Protein AF-A0AAN7FJU4-F1 (afdb_monomer)

InterPro domains:
  IPR002744 MIP18 family-like [PF01883] (38-93)
  IPR034904 Fe-S cluster assembly domain superfamily [G3DSA:3.30.300.130] (29-97)
  IPR034904 Fe-S cluster assembly domain superfamily [SSF117916] (34-95)
  IPR039796 MIP18 family [PTHR12377] (4-97)

Secondary structure (DSSP, 8-state):
-----S-SSPPPPPPPPPPPP-PPPTTSTTSPPPPPHHHHHHHHTTPBPSSSSSBTTTTTSS-GGGEEEETTTTEEEE----SSTT-TTHHHHHHH-

Mean predicted aligned error: 9.55 Å

Foldseek 3Di:
DDPPLPDPDAQFDDDDDLDDPDDDDPVCPPPDDADDLSNVCVVQQQDAQPSDRDGLVRRQQFDSVQWDDDRVVRDIGTHGDDSDPPPPCPVVSVVVD

Solvent-accessible surface area (backbone atoms only — not comparable to full-atom values): 6414 Å² total; per-residue (Å²): 132,84,80,74,66,91,66,87,75,77,72,76,48,86,74,74,83,83,74,78,77,81,75,78,55,92,87,48,81,84,60,84,80,74,71,47,44,64,59,57,38,68,69,51,36,70,44,62,44,93,90,43,99,47,28,30,41,26,53,59,25,42,54,62,92,38,40,48,60,38,62,92,77,72,42,78,48,78,54,67,48,71,94,52,100,80,51,84,54,51,64,54,55,64,70,76,107

Sequence (97 aa):
MVYELVNANPIVYEKKECRARSVPTAVEEYAVEPIDQQEVFDHVRDIKDPEHPYSLEELKVIIEDAIEVDDQQSYVRITFTPTVEHCSMATIIGLCL

Structure (mmCIF, N/CA/C/O backbone):
data_AF-A0AAN7FJU4-F1
#
_entry.id   AF-A0AAN7FJU4-F1
#
loop_
_atom_site.group_PDB
_atom_site.id
_atom_site.type_symbol
_atom_site.label_atom_id
_atom_site.label_alt_id
_atom_site.label_comp_id
_atom_site.label_asym_id
_atom_site.label_entity_id
_atom_site.label_seq_id
_atom_site.pdbx_PDB_ins_code
_atom_site.Cartn_x
_atom_site.Cartn_y
_atom_site.Cartn_z
_atom_site.occupancy
_atom_site.B_iso_or_equiv
_a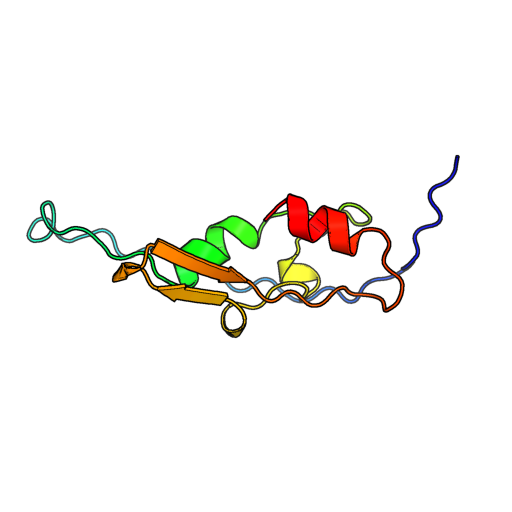tom_site.auth_seq_id
_atom_site.auth_comp_id
_atom_site.auth_asym_id
_atom_site.auth_atom_id
_atom_site.pdbx_PDB_model_num
ATOM 1 N N . MET A 1 1 ? 7.788 15.198 -25.249 1.00 39.97 1 MET A N 1
ATOM 2 C CA . MET A 1 1 ? 8.812 14.683 -24.322 1.00 39.97 1 MET A CA 1
ATOM 3 C C . MET A 1 1 ? 8.460 13.235 -24.084 1.00 39.97 1 MET A C 1
ATOM 5 O O . MET A 1 1 ? 7.365 12.974 -23.607 1.00 39.97 1 MET A O 1
ATOM 9 N N . VAL A 1 2 ? 9.287 12.319 -24.581 1.00 39.94 2 VAL A N 1
ATOM 10 C CA . VAL A 1 2 ? 9.111 10.888 -24.332 1.00 39.94 2 VAL A CA 1
ATOM 11 C C . VAL A 1 2 ? 9.544 10.651 -22.890 1.00 39.94 2 VAL A C 1
ATOM 13 O O . VAL A 1 2 ? 10.684 10.946 -22.546 1.00 39.94 2 VAL A O 1
ATOM 16 N N . TYR A 1 3 ? 8.617 10.244 -22.028 1.00 55.94 3 TYR A N 1
ATOM 17 C CA . TYR A 1 3 ? 8.991 9.704 -20.728 1.00 55.94 3 TYR A CA 1
ATOM 18 C C . TYR A 1 3 ? 9.641 8.359 -21.043 1.00 55.94 3 TYR A C 1
ATOM 20 O O . TYR A 1 3 ? 8.953 7.423 -21.449 1.00 55.94 3 TYR A O 1
ATOM 28 N N . GLU A 1 4 ? 10.973 8.307 -21.022 1.00 54.38 4 GLU A N 1
ATOM 29 C CA . GLU A 1 4 ? 11.683 7.036 -21.114 1.00 54.38 4 GLU A CA 1
ATOM 30 C C . GLU A 1 4 ? 11.219 6.198 -19.924 1.00 54.38 4 GLU A C 1
ATOM 32 O O . GLU A 1 4 ? 11.396 6.609 -18.778 1.00 54.38 4 GLU A O 1
ATOM 37 N N . LEU A 1 5 ? 10.551 5.071 -20.193 1.00 55.75 5 LEU A N 1
ATOM 38 C CA . LEU A 1 5 ? 10.179 4.145 -19.133 1.00 55.75 5 LEU A CA 1
ATOM 39 C C . LEU A 1 5 ? 11.477 3.650 -18.498 1.00 55.75 5 LEU A C 1
ATOM 41 O O . LEU A 1 5 ? 12.251 2.939 -19.143 1.00 55.75 5 LEU A O 1
ATOM 45 N N . VAL A 1 6 ? 11.710 4.043 -17.246 1.00 61.97 6 VAL A N 1
ATOM 46 C CA . VAL A 1 6 ? 12.927 3.696 -16.499 1.00 61.97 6 VAL A CA 1
ATOM 47 C C . VAL A 1 6 ? 13.022 2.178 -16.308 1.00 61.97 6 VAL A C 1
ATOM 49 O O . VAL A 1 6 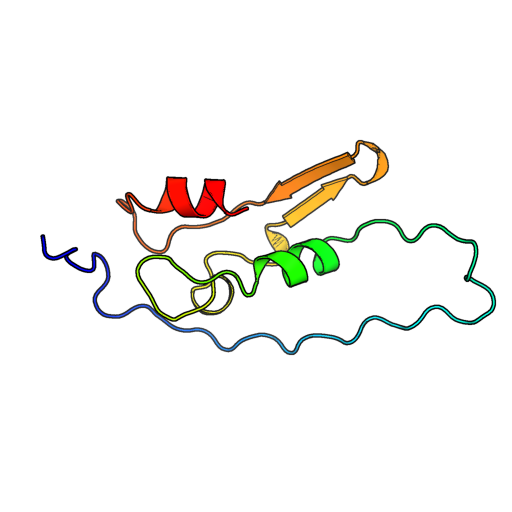? 14.121 1.627 -16.256 1.00 61.97 6 VAL A O 1
ATOM 52 N N . ASN A 1 7 ? 11.882 1.482 -16.299 1.00 59.28 7 ASN A N 1
ATOM 53 C CA . ASN A 1 7 ? 11.809 0.030 -16.276 1.00 59.28 7 ASN A CA 1
ATOM 54 C C . ASN A 1 7 ? 11.026 -0.513 -17.482 1.00 59.28 7 ASN A C 1
ATOM 56 O O . ASN A 1 7 ? 9.805 -0.511 -17.499 1.00 59.28 7 ASN A O 1
ATOM 60 N N . ALA A 1 8 ? 11.707 -1.012 -18.514 1.00 61.12 8 ALA A N 1
ATOM 61 C CA . ALA A 1 8 ? 11.030 -1.507 -19.717 1.00 61.12 8 ALA A CA 1
ATOM 62 C C . ALA A 1 8 ? 10.251 -2.829 -19.512 1.00 61.12 8 ALA A C 1
ATOM 64 O O . ALA A 1 8 ? 9.421 -3.167 -20.356 1.00 61.12 8 ALA A O 1
ATOM 65 N N . ASN A 1 9 ? 10.511 -3.588 -18.435 1.00 67.06 9 ASN A N 1
ATOM 66 C CA . ASN A 1 9 ? 9.817 -4.850 -18.158 1.00 67.06 9 ASN A CA 1
ATOM 67 C C . ASN A 1 9 ? 9.771 -5.174 -16.646 1.00 67.06 9 ASN A C 1
ATOM 69 O O . ASN A 1 9 ? 10.656 -5.880 -16.149 1.00 67.06 9 ASN A O 1
ATOM 73 N N . PRO A 1 10 ? 8.770 -4.672 -15.898 1.00 71.81 10 PRO A N 1
ATOM 74 C CA . PRO A 1 10 ? 8.616 -4.986 -14.482 1.00 71.81 10 PRO A CA 1
ATOM 75 C C . PRO A 1 10 ? 8.218 -6.449 -14.247 1.00 71.81 10 PRO A C 1
ATOM 77 O O . PRO A 1 10 ? 7.479 -7.050 -15.026 1.00 71.81 10 PRO A O 1
ATOM 80 N N . ILE A 1 11 ? 8.683 -7.017 -13.132 1.00 76.38 11 ILE A N 1
ATOM 81 C CA . ILE A 1 11 ? 8.245 -8.336 -12.665 1.00 76.38 11 ILE A CA 1
ATOM 82 C C . ILE A 1 11 ? 6.840 -8.176 -12.079 1.00 76.38 11 ILE A C 1
ATOM 84 O O . ILE A 1 11 ? 6.659 -7.440 -11.113 1.00 76.38 11 ILE A O 1
ATOM 88 N N . VAL A 1 1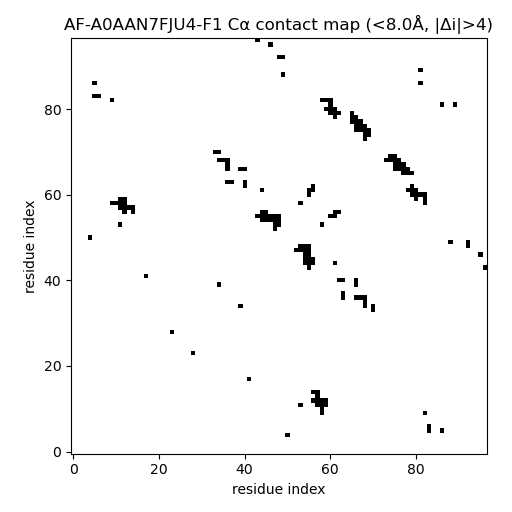2 ? 5.867 -8.868 -12.669 1.00 80.19 12 VAL A N 1
ATOM 89 C CA . VAL A 1 12 ? 4.469 -8.865 -12.222 1.00 80.19 12 VAL A CA 1
ATOM 90 C C . VAL A 1 12 ? 4.219 -10.091 -11.348 1.00 80.19 12 VAL A C 1
ATOM 92 O O . VAL A 1 12 ? 4.496 -11.222 -11.754 1.00 80.19 12 VAL A O 1
ATOM 95 N N . TYR A 1 13 ? 3.698 -9.860 -10.149 1.00 80.88 13 TYR A N 1
ATOM 96 C CA . TYR A 1 13 ? 3.300 -10.880 -9.189 1.00 80.88 13 TYR A CA 1
ATOM 97 C C . TYR A 1 13 ? 1.787 -11.108 -9.241 1.00 80.88 13 TYR A C 1
ATOM 99 O O . TYR A 1 13 ? 1.012 -10.214 -9.574 1.00 80.88 13 TYR A O 1
ATOM 107 N N . GLU A 1 14 ? 1.368 -12.326 -8.906 1.00 77.69 14 GLU A N 1
ATOM 108 C CA . GLU A 1 14 ? -0.046 -12.689 -8.841 1.00 77.69 14 GLU A CA 1
ATOM 109 C C . GLU A 1 14 ? -0.719 -11.971 -7.660 1.00 77.69 14 GLU A C 1
ATOM 111 O O . GLU A 1 14 ? -0.220 -12.033 -6.531 1.00 77.69 14 GLU A O 1
ATOM 116 N N . LYS A 1 15 ? -1.833 -11.272 -7.923 1.00 76.50 15 LYS A N 1
ATOM 117 C CA . LYS A 1 15 ? -2.622 -10.610 -6.875 1.00 76.50 15 LYS A CA 1
ATOM 118 C C . LYS A 1 15 ? -3.159 -11.646 -5.892 1.00 76.50 15 LYS A C 1
ATOM 120 O O . LYS A 1 15 ? -3.664 -12.696 -6.290 1.00 76.50 15 LYS A O 1
ATOM 125 N N . LYS A 1 16 ? -3.113 -11.327 -4.601 1.00 74.25 16 LYS A N 1
ATOM 126 C CA . LYS A 1 16 ? -3.723 -12.149 -3.553 1.00 74.25 16 LYS A CA 1
ATOM 127 C C . LYS A 1 16 ? -5.246 -12.041 -3.667 1.00 74.25 16 LYS A C 1
ATOM 129 O O . LYS A 1 16 ? -5.769 -10.952 -3.896 1.00 74.25 16 LYS A O 1
ATOM 134 N N . GLU A 1 17 ? -5.981 -13.141 -3.498 1.00 68.50 17 GLU A N 1
ATOM 135 C CA . GLU A 1 17 ? -7.451 -13.078 -3.506 1.00 68.50 17 GLU A CA 1
ATOM 136 C C . GLU A 1 17 ? -7.954 -12.083 -2.449 1.00 68.50 17 GLU A C 1
ATOM 138 O O . GLU A 1 17 ? -7.573 -12.150 -1.277 1.00 68.50 17 GLU A O 1
ATOM 143 N N . CYS A 1 18 ? -8.802 -11.145 -2.882 1.00 58.19 18 CYS A N 1
ATOM 144 C CA . CYS A 1 18 ? -9.454 -10.187 -1.998 1.00 58.19 18 CYS A CA 1
ATOM 145 C C . CYS A 1 18 ? -10.430 -10.944 -1.093 1.00 58.19 18 CYS A C 1
ATOM 147 O O . CYS A 1 18 ? -11.363 -11.596 -1.571 1.00 58.19 18 CYS A O 1
ATOM 149 N N . ARG A 1 19 ? -10.178 -10.920 0.217 1.00 64.50 19 ARG A N 1
ATOM 150 C CA . ARG A 1 19 ? -11.030 -11.607 1.185 1.00 64.50 19 ARG A CA 1
ATOM 151 C C . ARG A 1 19 ? -12.249 -10.737 1.444 1.00 64.50 19 ARG A C 1
ATOM 153 O O . ARG A 1 19 ? -12.124 -9.581 1.824 1.00 64.50 19 ARG A O 1
ATOM 160 N N . ALA A 1 20 ? -13.438 -11.299 1.245 1.00 59.09 20 ALA A N 1
ATOM 161 C CA . ALA A 1 20 ? -14.667 -10.611 1.608 1.00 59.09 20 ALA A CA 1
ATOM 162 C C . ALA A 1 20 ? -14.679 -10.375 3.125 1.00 59.09 20 ALA A C 1
ATOM 164 O O . ALA A 1 20 ? -14.564 -11.335 3.893 1.00 59.09 20 ALA A O 1
ATOM 165 N N . ARG A 1 21 ? -14.822 -9.109 3.541 1.00 65.44 21 ARG A N 1
ATOM 166 C CA . ARG A 1 21 ? -15.032 -8.758 4.948 1.00 65.44 21 ARG A CA 1
ATOM 167 C C . ARG A 1 21 ? -16.195 -9.572 5.504 1.00 65.44 21 ARG A C 1
ATOM 169 O O . ARG A 1 21 ? -17.257 -9.671 4.882 1.00 65.44 21 ARG A O 1
ATOM 176 N N . SER A 1 22 ? -15.983 -10.165 6.672 1.00 62.00 22 SER A N 1
ATOM 177 C CA . SER A 1 22 ? -17.050 -10.789 7.444 1.00 62.00 22 SER A CA 1
ATOM 178 C C . SER A 1 22 ? -18.080 -9.718 7.78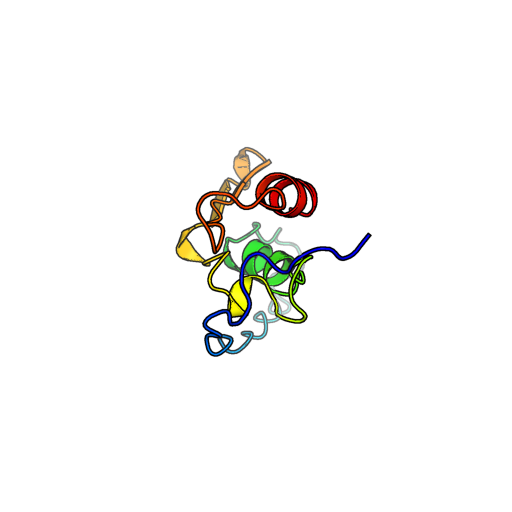6 1.00 62.00 22 SER A C 1
ATOM 180 O O . SER A 1 22 ? -17.775 -8.764 8.490 1.00 62.00 22 SER A O 1
ATOM 182 N N . VAL A 1 23 ? -19.291 -9.863 7.247 1.00 60.66 23 VAL A N 1
ATOM 183 C CA . VAL A 1 23 ? -20.412 -8.974 7.566 1.00 60.66 23 VAL A CA 1
ATOM 184 C C . VAL A 1 23 ? -20.672 -9.072 9.072 1.00 60.66 23 VAL A C 1
ATOM 186 O O . VAL A 1 23 ? -20.810 -10.202 9.560 1.00 60.66 23 VAL A O 1
ATOM 189 N N . PRO A 1 24 ? -20.748 -7.946 9.807 1.00 62.78 24 PRO A N 1
ATOM 190 C CA . PRO A 1 24 ? -21.030 -7.987 11.232 1.00 62.78 24 PRO A CA 1
ATOM 191 C C . PRO A 1 24 ? -22.357 -8.709 11.467 1.00 62.78 24 PRO A C 1
ATOM 193 O O . PRO A 1 24 ? -23.355 -8.499 10.769 1.00 62.78 24 PRO A O 1
ATOM 196 N N . THR A 1 25 ? -22.358 -9.614 12.442 1.00 60.88 25 THR A N 1
ATOM 197 C CA . THR A 1 25 ? -23.583 -10.316 12.838 1.00 60.88 25 THR A CA 1
ATOM 198 C C . THR A 1 25 ? -24.516 -9.280 13.473 1.00 60.88 25 THR A C 1
ATOM 200 O O . THR A 1 25 ? -24.035 -8.364 14.131 1.00 60.88 25 THR A O 1
ATOM 203 N N . ALA A 1 26 ? -25.843 -9.420 13.350 1.00 60.34 26 ALA A N 1
ATOM 204 C CA . ALA A 1 26 ? -26.847 -8.461 13.862 1.00 60.34 26 ALA A CA 1
ATOM 205 C C . ALA A 1 26 ? -26.745 -8.096 15.370 1.00 60.34 26 ALA A C 1
ATOM 207 O O . ALA A 1 26 ? -27.521 -7.293 15.874 1.00 60.34 26 ALA A O 1
ATOM 208 N N . VAL A 1 27 ? -25.815 -8.707 16.107 1.00 62.19 27 VAL A N 1
ATOM 209 C CA . VAL A 1 27 ? -25.519 -8.462 17.524 1.00 62.19 27 VAL A CA 1
ATOM 210 C C . VAL A 1 27 ? -24.423 -7.393 17.717 1.00 62.19 27 VAL A C 1
ATOM 212 O O . VAL A 1 27 ? -24.322 -6.819 18.796 1.00 62.19 27 VAL A O 1
ATOM 215 N N . GLU A 1 28 ? -23.630 -7.095 16.684 1.00 60.09 28 GLU A N 1
ATOM 216 C CA . GLU A 1 28 ? -22.462 -6.194 16.724 1.00 60.09 28 GLU A CA 1
ATOM 217 C C . GLU A 1 28 ? -22.710 -4.850 16.012 1.00 60.09 28 GLU A C 1
ATOM 219 O O . GLU A 1 28 ? -21.793 -4.054 15.859 1.00 60.09 28 GLU A O 1
ATOM 224 N N . GLU A 1 29 ? -23.957 -4.553 15.629 1.00 64.31 29 GLU A N 1
ATOM 225 C CA . GLU A 1 29 ? -24.341 -3.362 14.843 1.00 64.31 29 GLU A CA 1
ATOM 226 C C . GLU A 1 29 ? -23.953 -2.016 15.496 1.00 64.31 29 GLU A C 1
ATOM 228 O O . GLU A 1 29 ? -23.842 -1.001 14.813 1.00 64.31 29 GLU A O 1
ATOM 233 N N . TYR A 1 30 ? -23.720 -1.998 16.813 1.00 68.19 30 TYR A N 1
ATOM 234 C CA . TYR A 1 30 ? -23.360 -0.794 17.575 1.00 68.19 30 TYR A CA 1
ATOM 235 C C . TYR A 1 30 ? -21.900 -0.758 18.051 1.00 68.19 30 TYR A C 1
ATOM 237 O O . TYR A 1 30 ? -21.514 0.193 18.735 1.00 68.19 30 TYR A O 1
ATOM 245 N N . ALA A 1 31 ? -21.097 -1.781 17.749 1.00 74.12 31 ALA A N 1
ATOM 246 C CA . ALA A 1 31 ? -19.675 -1.776 18.067 1.00 74.12 31 ALA A CA 1
ATOM 247 C C . ALA A 1 31 ? -18.902 -1.027 16.973 1.00 74.12 31 ALA A C 1
ATOM 249 O O . ALA A 1 31 ? -19.158 -1.210 15.786 1.00 74.12 31 ALA A O 1
ATOM 250 N N . VAL A 1 32 ? -17.959 -0.172 17.375 1.00 75.19 32 VAL A N 1
ATOM 251 C CA . VAL A 1 32 ? -17.023 0.455 16.435 1.00 75.19 32 VAL A CA 1
ATOM 252 C C . VAL A 1 32 ? -15.987 -0.597 16.051 1.00 75.19 32 VAL A C 1
ATOM 254 O O . VAL A 1 32 ? -15.275 -1.098 16.921 1.00 75.19 32 VAL A O 1
ATOM 257 N N . GLU A 1 33 ? -15.942 -0.951 14.769 1.00 80.06 33 GLU A N 1
ATOM 258 C CA . GLU A 1 33 ? -14.899 -1.806 14.203 1.00 80.06 33 GLU A CA 1
ATOM 259 C C . GLU A 1 33 ? -13.587 -1.002 14.139 1.00 80.06 33 GLU A C 1
ATOM 261 O O . GLU A 1 33 ? -13.594 0.104 13.589 1.00 80.06 33 GLU A O 1
ATOM 266 N N . PRO A 1 34 ? -12.489 -1.487 14.749 1.00 83.75 34 PRO A N 1
ATOM 267 C CA . PRO A 1 34 ? -11.194 -0.823 14.654 1.00 83.75 34 PRO A CA 1
ATOM 268 C C . PRO A 1 34 ? -10.631 -0.952 13.235 1.00 83.75 34 PRO A C 1
ATOM 270 O O . PRO A 1 34 ? -10.873 -1.946 12.554 1.00 83.75 34 PRO A O 1
ATOM 273 N N . ILE A 1 35 ? -9.844 0.035 12.804 1.00 86.44 35 ILE A N 1
ATOM 274 C CA . ILE A 1 35 ? -9.189 -0.014 11.493 1.00 86.44 35 ILE A CA 1
ATOM 275 C C . ILE A 1 35 ? -8.052 -1.041 11.534 1.00 86.44 35 ILE A C 1
ATOM 277 O O . ILE A 1 35 ? -7.096 -0.898 12.302 1.00 86.44 35 ILE A O 1
ATOM 281 N N . ASP A 1 36 ? -8.127 -2.044 10.663 1.00 87.69 36 ASP A N 1
ATOM 282 C CA . ASP A 1 36 ? -7.116 -3.094 10.539 1.00 87.69 36 ASP A CA 1
ATOM 283 C C . ASP A 1 36 ? -6.125 -2.824 9.392 1.00 87.69 36 ASP A C 1
ATOM 285 O O . ASP A 1 36 ? -6.415 -2.134 8.411 1.00 87.69 36 ASP A O 1
ATOM 289 N N . GLN A 1 37 ? -4.940 -3.443 9.463 1.00 90.12 37 GLN A N 1
ATOM 290 C CA . GLN A 1 37 ? -3.917 -3.366 8.403 1.00 90.12 37 GLN A CA 1
ATOM 291 C C . GLN A 1 37 ? -4.448 -3.828 7.037 1.00 90.12 37 GLN A C 1
ATOM 293 O O . GLN A 1 37 ? -4.090 -3.258 6.007 1.00 90.12 37 GLN A O 1
ATOM 298 N N . GLN A 1 38 ? -5.322 -4.840 7.031 1.00 86.25 38 GLN A N 1
ATOM 299 C CA . GLN A 1 38 ? -5.955 -5.360 5.816 1.00 86.25 38 GLN A CA 1
ATOM 300 C C . GLN A 1 38 ? -6.866 -4.336 5.153 1.00 86.25 38 GLN A C 1
ATOM 302 O O . GLN A 1 38 ? -6.854 -4.227 3.932 1.00 86.25 38 GLN A O 1
ATOM 307 N N . GLU A 1 39 ? -7.605 -3.552 5.939 1.00 87.19 39 GLU A N 1
ATOM 308 C CA . GLU A 1 39 ? -8.468 -2.505 5.399 1.00 87.19 39 GLU A CA 1
ATOM 309 C C . GLU A 1 39 ? -7.638 -1.434 4.688 1.00 87.19 39 GLU A C 1
ATOM 311 O O . GLU A 1 39 ? -7.923 -1.074 3.545 1.00 87.19 39 GLU A O 1
ATOM 316 N N . VAL A 1 40 ? -6.547 -0.991 5.317 1.00 89.19 40 VAL A N 1
ATOM 317 C CA . VAL A 1 40 ? -5.610 -0.050 4.692 1.00 89.19 40 VAL A CA 1
ATOM 318 C C . VAL A 1 40 ? -4.977 -0.659 3.437 1.00 89.19 40 VAL A C 1
ATOM 320 O O . VAL A 1 40 ? -4.915 0.013 2.407 1.00 89.19 40 VAL A O 1
ATOM 323 N N . PHE A 1 41 ? -4.554 -1.928 3.482 1.00 89.62 41 PHE A N 1
ATOM 324 C CA . PHE A 1 41 ? -3.982 -2.626 2.326 1.00 89.62 41 PHE A CA 1
ATOM 325 C C . PHE A 1 41 ? -4.963 -2.692 1.152 1.00 89.62 41 PHE A C 1
ATOM 327 O O . PHE A 1 41 ? -4.592 -2.367 0.024 1.00 89.62 41 PHE A O 1
ATOM 334 N N . ASP A 1 42 ? -6.220 -3.054 1.407 1.00 88.06 42 ASP A N 1
ATOM 335 C CA . ASP A 1 42 ? -7.253 -3.148 0.377 1.00 88.06 42 ASP A CA 1
ATOM 336 C C . ASP A 1 42 ? -7.581 -1.792 -0.261 1.00 88.06 42 ASP A C 1
ATOM 338 O O . ASP A 1 42 ? -7.948 -1.738 -1.435 1.00 88.06 42 ASP A O 1
ATOM 342 N N . HIS A 1 43 ? -7.381 -0.683 0.454 1.00 87.44 43 HIS A N 1
ATOM 343 C CA . HIS A 1 43 ? -7.526 0.654 -0.118 1.00 87.44 43 HIS A CA 1
ATOM 344 C C . HIS A 1 43 ? -6.371 1.060 -1.040 1.00 87.44 43 HIS A C 1
ATOM 346 O O . HIS A 1 43 ? -6.599 1.758 -2.029 1.00 87.44 43 HIS A O 1
ATOM 352 N N . VAL A 1 44 ? -5.142 0.629 -0.747 1.00 87.44 44 VAL A N 1
ATOM 353 C CA . VAL A 1 44 ? -3.946 1.060 -1.495 1.00 87.44 44 VAL A CA 1
ATOM 354 C C . VAL A 1 44 ? -3.501 0.070 -2.572 1.00 87.44 44 VAL A C 1
ATOM 356 O O . VAL A 1 44 ? -2.814 0.462 -3.516 1.00 87.44 44 VAL A O 1
ATOM 359 N N . ARG A 1 45 ? -3.903 -1.204 -2.480 1.00 87.06 45 ARG A N 1
ATOM 360 C CA . ARG A 1 45 ? -3.460 -2.279 -3.387 1.00 87.06 45 ARG A CA 1
ATOM 361 C C . ARG A 1 45 ? -3.772 -2.020 -4.857 1.00 87.06 45 ARG A C 1
ATOM 363 O O . ARG A 1 45 ? -2.985 -2.416 -5.711 1.00 87.06 45 ARG A O 1
ATOM 370 N N . ASP A 1 46 ? -4.891 -1.358 -5.151 1.00 86.00 46 ASP A N 1
ATOM 371 C CA . ASP A 1 46 ? -5.379 -1.135 -6.517 1.00 86.00 46 ASP A CA 1
ATOM 372 C C . ASP A 1 46 ? -4.877 0.169 -7.146 1.00 86.00 46 ASP A C 1
ATOM 374 O O . ASP A 1 46 ? -5.113 0.403 -8.338 1.00 86.00 46 ASP A O 1
ATOM 378 N N . ILE A 1 47 ? -4.144 0.995 -6.388 1.00 86.56 47 ILE A N 1
ATOM 379 C CA . ILE A 1 47 ? -3.470 2.175 -6.930 1.00 86.56 47 ILE A CA 1
ATOM 380 C C . ILE A 1 47 ? -2.556 1.716 -8.066 1.00 86.56 47 ILE A C 1
ATOM 382 O O . ILE A 1 47 ? -1.818 0.736 -7.942 1.00 86.56 47 ILE A O 1
ATOM 386 N N . LYS A 1 48 ? -2.653 2.403 -9.204 1.00 81.75 48 LYS A N 1
ATOM 387 C CA . LYS A 1 48 ? -1.841 2.105 -10.381 1.00 81.75 48 LYS A CA 1
ATOM 388 C C . LYS A 1 48 ? -0.520 2.835 -10.302 1.00 81.75 48 LYS A C 1
ATOM 390 O O . LYS A 1 48 ? -0.464 3.989 -9.881 1.00 81.75 48 LYS A O 1
ATOM 395 N N . ASP A 1 49 ? 0.516 2.158 -10.758 1.00 80.06 49 ASP A N 1
ATOM 396 C CA . ASP A 1 49 ? 1.809 2.777 -10.948 1.00 80.06 49 ASP A CA 1
ATOM 397 C C . ASP A 1 49 ? 1.724 3.883 -12.028 1.00 80.06 49 ASP A C 1
ATOM 399 O O . ASP A 1 49 ? 1.006 3.738 -13.021 1.00 80.06 49 ASP A O 1
ATOM 403 N N . PRO A 1 50 ? 2.396 5.030 -11.848 1.00 75.62 50 PRO A N 1
ATOM 404 C CA . PRO A 1 50 ? 2.370 6.112 -12.831 1.00 75.62 50 PRO A CA 1
ATOM 405 C C . PRO A 1 50 ? 3.136 5.790 -14.126 1.00 75.62 50 PRO A C 1
ATOM 407 O O . PRO A 1 50 ? 2.879 6.423 -15.150 1.00 75.62 50 PRO A O 1
ATOM 410 N N . GLU A 1 51 ? 4.066 4.832 -14.106 1.00 71.69 51 GLU A N 1
ATOM 411 C CA . GLU A 1 51 ? 4.866 4.420 -15.267 1.00 71.69 51 GLU A CA 1
ATOM 412 C C . GLU A 1 51 ? 4.281 3.176 -15.956 1.00 71.69 51 GLU A C 1
ATOM 414 O O . GLU A 1 51 ? 4.467 2.980 -17.162 1.00 71.69 51 GLU A O 1
ATOM 419 N N . HIS A 1 52 ? 3.536 2.355 -15.212 1.00 71.69 52 HIS A N 1
ATOM 420 C CA . HIS A 1 52 ? 3.020 1.071 -15.670 1.00 71.69 52 HIS A CA 1
ATOM 421 C C . HIS A 1 52 ? 1.506 0.899 -15.491 1.00 71.69 52 HIS A C 1
ATOM 423 O O . HIS A 1 52 ? 0.919 1.370 -14.528 1.00 71.69 52 HIS A O 1
ATOM 429 N N . PRO A 1 53 ? 0.837 0.117 -16.358 1.00 79.00 53 PRO A N 1
ATOM 430 C CA . PRO A 1 53 ? -0.592 -0.172 -16.213 1.00 79.00 53 PRO A CA 1
ATOM 431 C C . PRO A 1 53 ? -0.933 -1.119 -15.040 1.00 79.00 53 PRO A C 1
ATOM 433 O O . PRO A 1 53 ? -2.100 -1.495 -14.912 1.00 79.00 53 PRO A O 1
ATOM 436 N N . TYR A 1 54 ? 0.057 -1.506 -14.228 1.00 83.38 54 TYR A N 1
ATOM 437 C CA . TYR A 1 54 ? -0.051 -2.471 -13.132 1.00 83.38 54 TYR A CA 1
ATOM 438 C C . TYR A 1 54 ? -0.315 -1.790 -11.785 1.00 83.38 54 TYR A C 1
ATOM 440 O O . TYR A 1 54 ? 0.013 -0.620 -11.577 1.00 83.38 54 TYR A O 1
ATOM 448 N N . SER A 1 55 ? -0.914 -2.537 -10.866 1.00 86.19 55 SER A N 1
ATOM 449 C CA . SER A 1 55 ? -1.185 -2.110 -9.495 1.00 86.19 55 SER A CA 1
ATOM 450 C C . SER A 1 55 ? 0.064 -2.179 -8.603 1.00 86.19 55 SER A C 1
ATOM 452 O O . SER A 1 55 ? 0.961 -2.992 -8.832 1.00 86.19 55 SER A O 1
ATOM 454 N N . LEU A 1 56 ? 0.104 -1.384 -7.528 1.00 84.62 56 LEU A N 1
ATOM 455 C CA . LEU A 1 56 ? 1.209 -1.406 -6.556 1.00 84.62 56 LEU A CA 1
ATOM 456 C C . LEU A 1 56 ? 1.404 -2.789 -5.908 1.00 84.62 56 LEU A C 1
ATOM 458 O O . LEU A 1 56 ? 2.538 -3.178 -5.625 1.00 84.62 56 LEU A O 1
ATOM 462 N N . GLU A 1 57 ? 0.324 -3.556 -5.726 1.00 86.12 57 GLU A N 1
ATOM 463 C CA . GLU A 1 57 ? 0.388 -4.955 -5.281 1.00 86.12 57 GLU A CA 1
ATOM 464 C C . GLU A 1 57 ? 1.074 -5.863 -6.316 1.00 86.12 57 GLU A C 1
ATOM 466 O O . GLU A 1 57 ?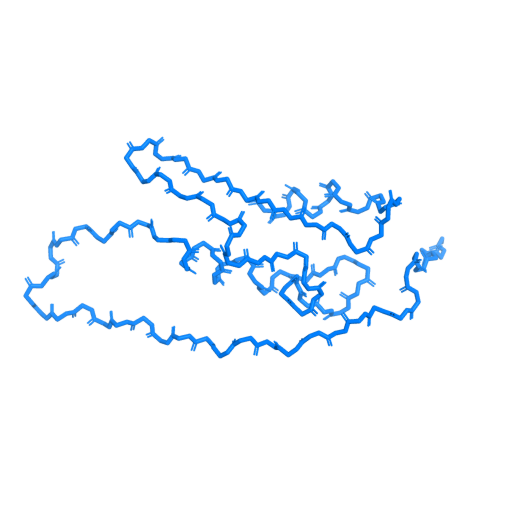 1.960 -6.647 -5.973 1.00 86.12 57 GLU A O 1
ATOM 471 N N . GLU A 1 58 ? 0.700 -5.735 -7.592 1.00 84.81 58 GLU A N 1
ATOM 472 C CA . GLU A 1 58 ? 1.243 -6.548 -8.691 1.00 84.81 58 GLU A CA 1
ATOM 473 C C . GLU A 1 58 ? 2.739 -6.314 -8.885 1.00 84.81 58 GLU A C 1
ATOM 475 O O . GLU A 1 58 ? 3.458 -7.212 -9.309 1.00 84.81 58 GLU A O 1
ATOM 480 N N . LEU A 1 59 ? 3.221 -5.120 -8.551 1.00 84.12 59 LEU A N 1
ATOM 481 C CA . LEU A 1 59 ? 4.633 -4.759 -8.626 1.00 84.12 59 LEU A CA 1
ATOM 482 C C . LEU A 1 59 ? 5.399 -5.029 -7.322 1.00 84.12 59 LEU A C 1
ATOM 484 O O . LEU A 1 59 ? 6.587 -4.717 -7.249 1.00 84.12 59 LEU A O 1
ATOM 488 N N . LYS A 1 60 ? 4.746 -5.591 -6.289 1.00 83.69 60 LYS A N 1
ATOM 489 C CA . LYS A 1 60 ? 5.293 -5.732 -4.924 1.00 83.69 60 LYS A CA 1
ATOM 490 C C . LYS A 1 60 ? 5.844 -4.425 -4.339 1.00 83.69 60 LYS A C 1
ATOM 492 O O . LYS A 1 60 ? 6.732 -4.442 -3.487 1.00 83.69 60 LYS A O 1
ATOM 497 N N . VAL A 1 61 ? 5.298 -3.289 -4.766 1.00 84.31 61 VAL A N 1
ATOM 498 C CA . VAL A 1 61 ? 5.664 -1.983 -4.208 1.00 84.31 61 VAL A CA 1
ATOM 499 C C . VAL A 1 61 ? 5.121 -1.850 -2.788 1.00 84.31 61 VAL A C 1
ATOM 501 O O . VAL A 1 61 ? 5.797 -1.298 -1.922 1.00 84.31 61 VAL A O 1
ATOM 504 N N . ILE A 1 62 ? 3.935 -2.409 -2.533 1.00 87.12 62 ILE A N 1
ATOM 505 C CA . ILE A 1 62 ? 3.300 -2.468 -1.212 1.00 87.12 62 ILE A CA 1
ATOM 506 C C . ILE A 1 62 ? 3.039 -3.927 -0.837 1.00 87.12 62 ILE A C 1
ATOM 508 O O . ILE A 1 62 ? 2.670 -4.746 -1.679 1.00 87.12 62 ILE A O 1
ATOM 512 N N . ILE A 1 63 ? 3.226 -4.241 0.444 1.00 87.50 63 ILE A N 1
ATOM 513 C CA . ILE A 1 63 ? 2.963 -5.550 1.046 1.00 87.50 63 ILE A CA 1
ATOM 514 C C . ILE A 1 63 ? 2.137 -5.316 2.317 1.00 87.50 63 ILE A C 1
ATOM 516 O O . ILE A 1 63 ? 2.362 -4.326 3.007 1.00 87.50 63 ILE A O 1
ATOM 520 N N . GLU A 1 64 ? 1.207 -6.221 2.629 1.00 87.06 64 GLU A N 1
ATOM 521 C CA . GLU A 1 64 ? 0.366 -6.179 3.841 1.00 87.06 64 GLU A CA 1
ATOM 522 C C . GLU A 1 64 ? 1.212 -6.006 5.119 1.00 87.06 64 GLU A C 1
ATOM 524 O O . GLU A 1 64 ? 0.968 -5.092 5.897 1.00 87.06 64 GLU A O 1
ATOM 529 N N . ASP A 1 65 ? 2.293 -6.783 5.259 1.00 87.25 65 ASP A N 1
ATOM 530 C CA . ASP A 1 65 ? 3.222 -6.729 6.404 1.00 87.25 65 ASP A CA 1
ATOM 531 C C . ASP A 1 65 ? 3.981 -5.394 6.545 1.00 87.25 65 ASP A C 1
ATOM 533 O O . ASP A 1 65 ? 4.632 -5.148 7.560 1.00 87.25 65 ASP A O 1
ATOM 537 N N . ALA A 1 66 ? 3.958 -4.542 5.517 1.00 87.38 66 ALA A N 1
ATOM 538 C CA . ALA A 1 66 ? 4.641 -3.252 5.510 1.00 87.38 66 ALA A CA 1
ATOM 539 C C . ALA A 1 66 ? 3.737 -2.094 5.979 1.00 87.38 66 ALA A C 1
ATOM 541 O O . ALA A 1 66 ? 4.166 -0.933 5.973 1.00 87.38 66 ALA A O 1
ATOM 542 N N . ILE A 1 67 ? 2.495 -2.407 6.365 1.00 90.25 67 ILE A N 1
ATOM 543 C CA . ILE A 1 67 ? 1.496 -1.470 6.867 1.00 90.25 67 ILE A CA 1
ATOM 544 C C . ILE A 1 67 ? 1.350 -1.663 8.373 1.00 90.25 67 ILE A C 1
ATOM 546 O O . ILE A 1 67 ? 1.055 -2.748 8.862 1.00 90.25 67 ILE A O 1
ATOM 550 N N . GLU A 1 68 ? 1.507 -0.579 9.117 1.00 91.31 68 GLU A N 1
ATOM 551 C CA . GLU A 1 68 ? 1.270 -0.541 10.553 1.00 91.31 68 GLU A CA 1
ATOM 552 C C . GLU A 1 68 ? 0.138 0.439 10.849 1.00 91.31 68 GLU A C 1
ATOM 554 O O . GLU A 1 68 ? 0.154 1.576 10.374 1.00 91.31 68 GLU A O 1
ATOM 559 N N . VAL A 1 69 ? -0.835 -0.001 11.644 1.00 91.88 69 VAL A N 1
ATOM 560 C CA . VAL A 1 69 ? -2.008 0.788 12.030 1.00 91.88 69 VAL A CA 1
ATOM 561 C C . VAL A 1 69 ? -2.079 0.849 13.551 1.00 91.88 69 VAL A C 1
ATOM 563 O O . VAL A 1 69 ? -1.990 -0.177 14.223 1.00 91.88 69 VAL A O 1
ATOM 566 N N . ASP A 1 70 ? -2.230 2.058 14.083 1.00 91.00 70 ASP A N 1
ATOM 567 C CA . ASP A 1 70 ? -2.555 2.341 15.478 1.00 91.00 70 ASP A CA 1
ATOM 568 C C . ASP A 1 70 ? -3.839 3.182 15.507 1.00 91.00 70 ASP A C 1
ATOM 570 O O . ASP A 1 70 ? -3.815 4.410 15.389 1.00 91.00 70 ASP A O 1
ATOM 574 N N . ASP A 1 71 ? -4.975 2.497 15.638 1.00 86.94 71 ASP A N 1
ATOM 575 C CA . ASP A 1 71 ? -6.312 3.098 15.689 1.00 86.94 71 ASP A CA 1
ATOM 576 C C . ASP A 1 71 ? -6.487 4.029 16.907 1.00 86.94 71 ASP A C 1
ATOM 578 O O . ASP A 1 71 ? -7.079 5.104 16.806 1.00 86.94 71 ASP A O 1
ATOM 582 N N . GLN A 1 72 ? -5.867 3.687 18.044 1.00 88.06 72 GLN A N 1
ATOM 583 C CA . GLN A 1 72 ? -5.970 4.459 19.289 1.00 88.06 72 GLN A CA 1
ATOM 584 C C . GLN A 1 72 ? -5.300 5.831 19.176 1.00 88.06 72 GLN A C 1
ATOM 586 O O . GLN A 1 72 ? -5.772 6.808 19.759 1.00 88.06 72 GLN A O 1
ATOM 591 N N . GLN A 1 73 ? -4.193 5.905 18.435 1.00 90.25 73 GLN A N 1
ATOM 592 C CA . GLN A 1 73 ? -3.470 7.1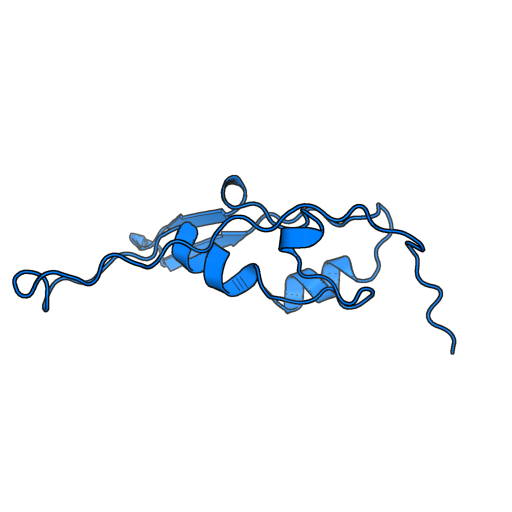48 18.160 1.00 90.25 73 GLN A CA 1
ATOM 593 C C . GLN A 1 73 ? -3.830 7.761 16.800 1.00 90.25 73 GLN A C 1
ATOM 595 O O . GLN A 1 73 ? -3.261 8.790 16.434 1.00 90.25 73 GLN A O 1
ATOM 600 N N . SER A 1 74 ? -4.765 7.149 16.060 1.00 88.19 74 SER A N 1
ATOM 601 C CA . SER A 1 74 ? -5.129 7.524 14.688 1.00 88.19 74 SER A CA 1
ATOM 602 C C . SER A 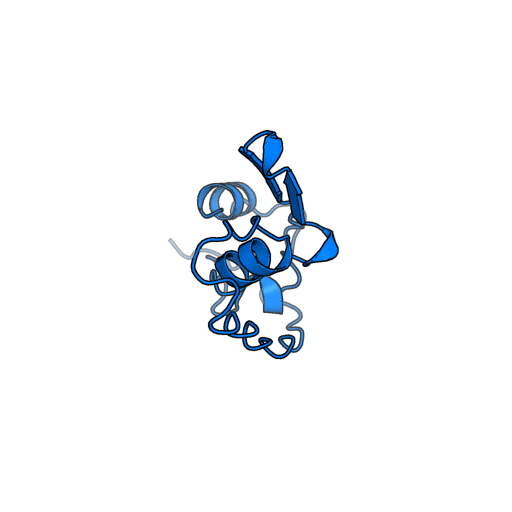1 74 ? -3.903 7.675 13.776 1.00 88.19 74 SER A C 1
ATOM 604 O O . SER A 1 74 ? -3.764 8.656 13.043 1.00 88.19 74 SER A O 1
ATOM 606 N N . TYR A 1 75 ? -2.981 6.714 13.855 1.00 91.56 75 TYR A N 1
ATOM 607 C CA . TYR A 1 75 ? -1.713 6.718 13.135 1.00 91.56 75 TYR A CA 1
ATOM 608 C C . TYR A 1 75 ? -1.623 5.526 12.181 1.00 91.56 75 TYR A C 1
ATOM 610 O O . TYR A 1 75 ? -1.868 4.388 12.568 1.00 91.56 75 TYR A O 1
ATOM 618 N N . VAL A 1 76 ? -1.228 5.786 10.933 1.00 91.06 76 VAL A N 1
ATOM 619 C CA . VAL A 1 76 ? -0.990 4.756 9.915 1.00 91.06 76 VAL A CA 1
ATOM 620 C C . VAL A 1 76 ? 0.385 4.987 9.302 1.00 91.06 76 VAL A C 1
ATOM 622 O O . VAL A 1 76 ? 0.710 6.097 8.877 1.00 91.06 76 VAL A O 1
ATOM 625 N N . ARG A 1 77 ? 1.201 3.935 9.247 1.00 90.94 77 ARG A N 1
ATOM 626 C CA . ARG A 1 77 ? 2.521 3.942 8.617 1.00 90.94 77 ARG A CA 1
ATOM 627 C C . ARG A 1 77 ? 2.555 2.920 7.496 1.00 90.94 77 ARG A C 1
ATOM 629 O O . ARG A 1 77 ? 2.425 1.728 7.741 1.00 90.94 77 ARG A O 1
ATOM 636 N N . ILE A 1 78 ? 2.787 3.396 6.278 1.00 89.94 78 ILE A N 1
ATOM 637 C CA . ILE A 1 78 ? 2.910 2.560 5.083 1.00 89.94 78 ILE A CA 1
ATOM 638 C C . ILE A 1 78 ? 4.360 2.617 4.616 1.00 89.94 78 ILE A C 1
ATOM 640 O O . ILE A 1 78 ? 4.870 3.684 4.273 1.00 89.94 78 ILE A O 1
ATOM 644 N N . THR A 1 79 ? 5.030 1.468 4.601 1.00 89.19 79 THR A N 1
ATOM 645 C CA . THR A 1 79 ? 6.369 1.333 4.023 1.00 89.19 79 THR A CA 1
ATOM 646 C C . THR A 1 79 ? 6.243 0.723 2.634 1.00 89.19 79 THR A C 1
ATOM 648 O O . THR A 1 79 ? 5.771 -0.400 2.488 1.00 89.19 79 THR A O 1
ATOM 651 N N . PHE A 1 80 ? 6.671 1.445 1.602 1.00 86.00 80 PHE A N 1
ATOM 652 C CA . PHE A 1 80 ? 6.664 0.949 0.226 1.00 86.00 80 PHE A CA 1
ATOM 653 C C . PHE A 1 80 ? 8.088 0.861 -0.324 1.00 86.00 80 PHE A C 1
ATOM 655 O O . PHE A 1 80 ? 8.968 1.631 0.062 1.00 86.00 80 PHE A O 1
ATOM 662 N N . THR A 1 81 ? 8.319 -0.087 -1.229 1.00 82.25 81 THR A N 1
ATOM 663 C CA . THR A 1 81 ? 9.620 -0.300 -1.872 1.00 82.25 81 THR A CA 1
ATOM 664 C C . THR A 1 81 ? 9.497 0.024 -3.359 1.00 82.25 81 THR A C 1
ATOM 666 O O . THR A 1 81 ? 8.809 -0.706 -4.071 1.00 82.25 81 THR A O 1
ATOM 669 N N . PRO A 1 82 ? 10.114 1.108 -3.864 1.00 76.94 82 PRO A N 1
ATOM 670 C CA . PRO A 1 82 ? 10.074 1.406 -5.291 1.00 76.94 82 PRO A CA 1
ATOM 671 C C . PRO A 1 82 ? 10.765 0.294 -6.090 1.00 76.94 82 PRO A C 1
ATOM 673 O O . PRO A 1 82 ? 11.733 -0.311 -5.632 1.00 76.94 82 PRO A O 1
ATOM 676 N N . THR A 1 83 ? 10.289 0.046 -7.310 1.00 70.06 83 THR A N 1
ATOM 677 C CA . THR A 1 83 ? 10.811 -1.022 -8.181 1.00 70.06 83 THR A CA 1
ATOM 678 C C . THR A 1 83 ? 12.237 -0.761 -8.682 1.00 70.06 83 THR A C 1
ATOM 680 O O . THR A 1 83 ? 12.906 -1.703 -9.104 1.00 70.06 83 THR A O 1
ATOM 683 N N . VAL A 1 84 ? 12.716 0.493 -8.636 1.00 69.62 84 VAL A N 1
ATOM 684 C CA . VAL A 1 84 ? 14.049 0.910 -9.107 1.00 69.62 84 VAL A CA 1
ATOM 685 C C . VAL A 1 84 ? 14.669 2.014 -8.241 1.00 69.62 84 VAL A C 1
ATOM 687 O O . VAL A 1 84 ? 13.991 2.908 -7.735 1.00 69.62 84 VAL A O 1
ATOM 690 N N . GLU A 1 85 ? 15.998 1.970 -8.127 1.00 56.16 85 GLU A N 1
ATOM 691 C CA . GLU A 1 85 ? 16.834 2.741 -7.186 1.00 56.16 85 GLU A CA 1
ATOM 692 C C . GLU A 1 85 ? 16.892 4.257 -7.484 1.00 56.16 85 GLU A C 1
ATOM 694 O O . GLU A 1 85 ? 17.285 5.059 -6.637 1.00 56.16 85 GLU A O 1
ATOM 699 N N . HIS A 1 86 ? 16.447 4.671 -8.674 1.00 56.19 86 HIS A N 1
ATOM 700 C CA . HIS A 1 86 ? 16.391 6.070 -9.120 1.00 56.19 86 HIS A CA 1
ATOM 701 C C . HIS A 1 86 ? 15.007 6.457 -9.659 1.00 56.19 86 HIS A C 1
ATOM 703 O O . HIS A 1 86 ? 14.887 7.218 -10.620 1.00 56.19 86 HIS A O 1
ATOM 709 N N . CYS A 1 87 ? 13.942 5.925 -9.058 1.00 56.28 87 CYS A N 1
ATOM 710 C CA . CYS A 1 87 ? 12.586 6.262 -9.468 1.00 56.28 87 CYS A CA 1
ATOM 711 C C . CYS A 1 87 ? 12.231 7.691 -9.019 1.00 56.28 87 CYS A C 1
ATOM 713 O O . CYS A 1 87 ? 11.925 7.934 -7.852 1.00 56.28 87 CYS A O 1
ATOM 715 N N . SER A 1 88 ? 12.225 8.648 -9.953 1.00 62.84 88 SER A N 1
ATOM 716 C CA . SER A 1 88 ? 11.666 9.991 -9.711 1.00 62.84 88 SER A CA 1
ATOM 717 C C . SER A 1 88 ? 10.176 9.958 -9.323 1.00 62.84 88 SER A C 1
ATOM 719 O O . SER A 1 88 ? 9.660 10.923 -8.760 1.00 62.84 88 SER A O 1
ATOM 721 N N . MET A 1 89 ? 9.502 8.825 -9.560 1.00 67.75 89 MET A N 1
ATOM 722 C CA . MET A 1 89 ? 8.101 8.587 -9.218 1.00 67.75 89 MET A CA 1
ATOM 723 C C . MET A 1 89 ? 7.894 8.050 -7.795 1.00 67.75 89 MET A C 1
ATOM 725 O O . MET A 1 89 ? 6.753 8.008 -7.348 1.00 67.75 89 MET A O 1
ATOM 729 N N . ALA A 1 90 ? 8.947 7.724 -7.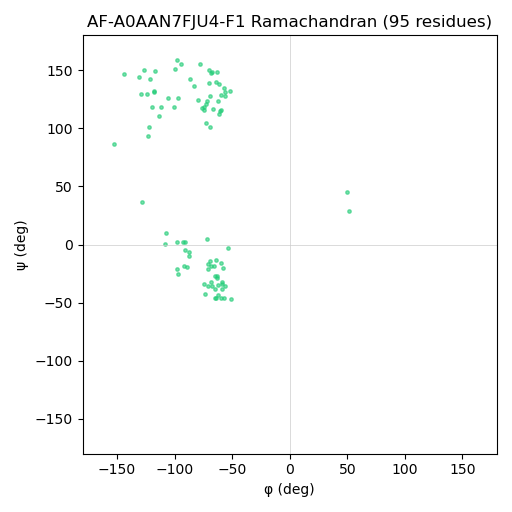030 1.00 70.31 90 ALA A N 1
ATOM 730 C CA . ALA A 1 90 ? 8.796 7.290 -5.633 1.00 70.31 90 ALA A CA 1
ATOM 731 C C . ALA A 1 90 ? 8.094 8.357 -4.771 1.00 70.31 90 ALA A C 1
ATOM 733 O O . ALA A 1 90 ? 7.242 8.043 -3.945 1.00 70.31 90 ALA A O 1
ATOM 734 N N . THR A 1 91 ? 8.395 9.636 -5.011 1.00 70.44 91 THR A N 1
ATOM 735 C CA . THR A 1 91 ? 7.716 10.758 -4.346 1.00 70.44 91 THR A CA 1
ATOM 736 C C . THR A 1 91 ? 6.257 10.894 -4.781 1.00 70.44 91 THR A C 1
ATOM 738 O O . THR A 1 91 ? 5.424 11.295 -3.979 1.00 70.44 91 THR A O 1
ATOM 741 N N . ILE A 1 92 ? 5.933 10.551 -6.029 1.00 74.88 92 ILE A N 1
ATOM 742 C CA . ILE A 1 92 ? 4.559 10.609 -6.545 1.00 74.88 92 ILE A CA 1
ATOM 743 C C . ILE A 1 92 ? 3.728 9.464 -5.966 1.00 74.88 92 ILE A C 1
ATOM 745 O O . ILE A 1 92 ? 2.624 9.712 -5.499 1.00 74.88 92 ILE A O 1
ATOM 749 N N . ILE A 1 93 ? 4.287 8.253 -5.895 1.00 76.06 93 ILE A N 1
ATOM 750 C CA . ILE A 1 93 ? 3.656 7.115 -5.214 1.00 76.06 93 ILE A CA 1
ATOM 751 C C . ILE A 1 93 ? 3.369 7.479 -3.752 1.00 76.06 93 ILE A C 1
ATOM 753 O O . ILE A 1 93 ? 2.246 7.310 -3.297 1.00 76.06 93 ILE A O 1
ATOM 757 N N . GLY A 1 94 ? 4.337 8.077 -3.050 1.00 74.88 94 GLY A N 1
ATOM 758 C CA . GLY A 1 94 ? 4.148 8.539 -1.673 1.00 74.88 94 GLY A CA 1
ATOM 759 C C . GLY A 1 94 ? 3.143 9.687 -1.485 1.00 74.88 94 GLY A C 1
ATOM 760 O O . GLY A 1 94 ? 2.705 9.893 -0.364 1.00 74.88 94 GLY A O 1
ATOM 761 N N . LEU A 1 95 ? 2.781 10.438 -2.534 1.00 73.94 95 LEU A N 1
ATOM 762 C CA . LEU A 1 95 ? 1.723 11.465 -2.486 1.00 73.94 95 LEU A CA 1
ATOM 763 C C . LEU A 1 95 ? 0.329 10.905 -2.803 1.00 73.94 95 LEU A C 1
ATOM 765 O O . LEU A 1 95 ? -0.671 11.567 -2.533 1.00 73.94 95 LEU A O 1
ATOM 769 N N . CYS A 1 96 ? 0.262 9.739 -3.443 1.00 69.75 96 CYS A N 1
ATOM 770 C CA . CYS A 1 96 ? -0.988 9.051 -3.758 1.00 69.75 96 CYS A CA 1
ATOM 771 C C . CYS A 1 96 ? -1.474 8.138 -2.620 1.00 69.75 96 CYS A C 1
ATOM 773 O O . CYS A 1 96 ? -2.596 7.639 -2.710 1.00 69.75 96 CYS A O 1
ATOM 775 N N . LEU A 1 97 ? -0.632 7.921 -1.604 1.00 73.19 97 LEU A N 1
ATOM 776 C CA . LEU A 1 97 ? -0.910 7.189 -0.365 1.00 73.19 97 LEU A CA 1
ATOM 777 C C . LEU A 1 97 ? -1.281 8.168 0.752 1.00 73.19 97 LEU A C 1
ATOM 779 O O . LEU 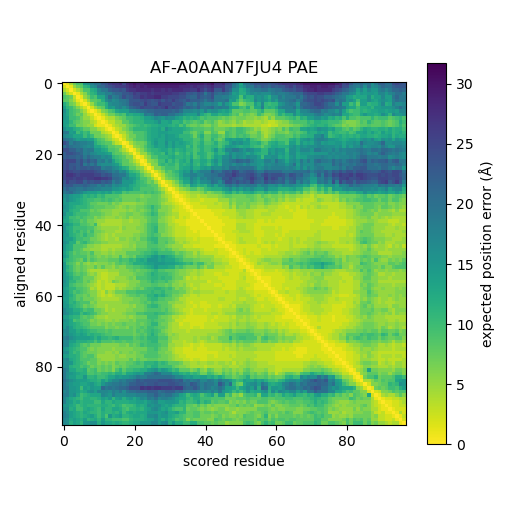A 1 97 ? -2.205 7.832 1.521 1.00 73.19 97 LEU A O 1
#

Organism: Quercus rubra (NCBI:txid3512)

pLDDT: mean 76.02, std 12.39, range [39.94, 91.88]

Radius of gyration: 16.42 Å; Cα contacts (8 Å, |Δi|>4): 90; chains: 1; bounding box: 44×28×44 Å

Nearest PDB structures (foldseek):
  6tbl-assembly1_C  TM=9.421E-01  e=3.105E-06  Drosophila melanogaster
  6tc0-assembly1_B  TM=7.724E-01  e=3.325E-06  Drosophila melanogaster
  6tbn-assembly1_A  TM=8.130E-01  e=1.603E-05  Drosophila melanogaster
  3ux3-assembly1_B  TM=9.000E-01  e=7.385E-04  Homo sapiens